Protein AF-A0A524P376-F1 (afdb_monomer_lite)

Radius of gyration: 35.08 Å; chains: 1; bounding box: 84×53×90 Å

pLDDT: mean 80.26, std 13.58, range [35.34, 94.12]

Sequence (177 aa):
MIRKLLEIKNLDMFKDYRWDVDIPEFERFNIIYGWNGSGKTTLSHLFSALETGELTAYPDLKYRIETDEGEYSQGMAYGKQIRVFNQNYISENIDVLACKTNPIFILGEENRKLSVKINADEKKLRGDPENPDDLGMLRELELHKRDLQQNGENRGGIFTNVARIISSILVGTSTRT

Structure (mmCIF, N/CA/C/O backbone):
data_AF-A0A524P376-F1
#
_entry.id   AF-A0A524P376-F1
#
loop_
_atom_site.group_PDB
_atom_site.id
_atom_site.type_symbol
_atom_site.label_atom_id
_atom_site.label_alt_id
_atom_site.label_comp_id
_atom_site.label_asym_id
_atom_site.label_entity_id
_atom_site.label_seq_id
_atom_site.pdbx_PDB_ins_code
_atom_site.Cartn_x
_atom_site.Cartn_y
_atom_site.Cartn_z
_atom_site.occupancy
_atom_site.B_iso_or_equiv
_atom_site.auth_seq_id
_atom_site.auth_comp_id
_atom_site.auth_asym_id
_atom_site.auth_atom_id
_atom_site.pdbx_PDB_model_num
ATOM 1 N N . MET A 1 1 ? -3.012 -4.369 -18.333 1.00 86.81 1 MET A N 1
ATOM 2 C CA . MET A 1 1 ? -2.046 -5.221 -17.619 1.00 86.81 1 MET A CA 1
ATOM 3 C C . MET A 1 1 ? -0.712 -4.510 -17.653 1.00 86.81 1 MET A C 1
ATOM 5 O O . MET A 1 1 ? -0.447 -3.834 -18.638 1.00 86.81 1 MET A O 1
ATOM 9 N N . ILE A 1 2 ? 0.074 -4.587 -16.577 1.00 91.25 2 ILE A N 1
ATOM 10 C CA . ILE A 1 2 ? 1.413 -3.985 -16.556 1.00 91.25 2 ILE A CA 1
ATOM 11 C C . ILE A 1 2 ? 2.312 -4.897 -17.387 1.00 91.25 2 ILE A C 1
ATOM 13 O O . ILE A 1 2 ? 2.332 -6.094 -17.118 1.00 91.25 2 ILE A O 1
ATOM 17 N N . ARG A 1 3 ? 3.010 -4.340 -18.378 1.00 93.00 3 ARG A N 1
ATOM 18 C CA . ARG A 1 3 ? 3.935 -5.065 -19.260 1.00 93.00 3 ARG A CA 1
ATOM 19 C C . ARG A 1 3 ? 5.385 -4.853 -18.858 1.00 93.00 3 ARG A C 1
ATOM 21 O O . ARG A 1 3 ? 6.133 -5.818 -18.773 1.00 93.00 3 ARG A O 1
ATOM 28 N N . LYS A 1 4 ? 5.783 -3.609 -18.568 1.00 93.81 4 LYS A N 1
ATOM 29 C CA . LYS A 1 4 ? 7.174 -3.270 -18.219 1.00 93.81 4 LYS A CA 1
ATOM 30 C C . LYS A 1 4 ? 7.263 -2.214 -17.131 1.00 93.81 4 LYS A C 1
ATOM 32 O O . LYS A 1 4 ? 6.416 -1.328 -17.036 1.00 93.81 4 LYS A O 1
ATOM 37 N N . LEU A 1 5 ? 8.346 -2.269 -16.362 1.00 93.25 5 LEU A N 1
ATOM 38 C CA . LEU A 1 5 ? 8.810 -1.179 -15.500 1.00 93.25 5 LEU A CA 1
ATOM 39 C C . LEU A 1 5 ? 9.900 -0.411 -16.250 1.00 93.25 5 LEU A C 1
ATOM 41 O O . LEU A 1 5 ? 11.081 -0.675 -16.058 1.00 93.25 5 LEU A O 1
ATOM 45 N N . LEU A 1 6 ? 9.502 0.503 -17.135 1.00 93.12 6 LEU A N 1
ATOM 46 C CA . LEU A 1 6 ? 10.413 1.229 -18.027 1.00 93.12 6 LEU A CA 1
ATOM 47 C C . LEU A 1 6 ? 11.560 1.912 -17.270 1.00 93.12 6 LEU A C 1
ATOM 49 O O . LEU A 1 6 ? 12.718 1.818 -17.679 1.00 93.12 6 LEU A O 1
ATOM 53 N N . GLU A 1 7 ? 11.243 2.586 -16.164 1.00 94.12 7 GLU A N 1
ATOM 54 C CA . GLU A 1 7 ? 12.213 3.358 -15.387 1.00 94.12 7 GLU A CA 1
ATOM 55 C C . GLU A 1 7 ? 11.823 3.409 -13.906 1.00 94.12 7 GLU A C 1
ATOM 57 O O . GLU A 1 7 ? 10.643 3.552 -13.578 1.00 94.12 7 GLU A O 1
ATOM 62 N N . ILE A 1 8 ? 12.814 3.333 -13.012 1.00 93.62 8 ILE A N 1
ATOM 63 C CA . ILE A 1 8 ? 12.656 3.578 -11.571 1.00 93.62 8 ILE A CA 1
ATOM 64 C C . ILE A 1 8 ? 13.855 4.391 -11.076 1.00 93.62 8 ILE A C 1
ATOM 66 O O . ILE A 1 8 ? 15.006 4.024 -11.309 1.00 93.62 8 ILE A O 1
ATOM 70 N N . LYS A 1 9 ? 13.592 5.473 -10.348 1.00 92.81 9 LYS A N 1
ATOM 71 C CA . LYS A 1 9 ? 14.594 6.362 -9.760 1.00 92.81 9 LYS A CA 1
ATOM 72 C C . LYS A 1 9 ? 14.259 6.692 -8.315 1.00 92.81 9 LYS A C 1
ATOM 74 O O . LYS A 1 9 ? 13.090 6.846 -7.964 1.00 92.81 9 LYS A O 1
ATOM 79 N N . ASN A 1 10 ? 15.309 6.883 -7.516 1.00 91.38 10 ASN A N 1
ATOM 80 C CA . ASN A 1 10 ? 15.242 7.288 -6.107 1.00 91.38 10 ASN A CA 1
ATOM 81 C C . ASN A 1 10 ? 14.445 6.329 -5.202 1.00 91.38 10 ASN A C 1
ATOM 83 O O . ASN A 1 10 ? 13.741 6.770 -4.295 1.00 91.38 10 ASN A O 1
ATOM 87 N N . LEU A 1 11 ? 14.570 5.018 -5.426 1.00 89.62 11 LEU A N 1
ATOM 88 C CA . LEU A 1 11 ? 13.904 3.999 -4.612 1.00 89.62 11 LEU A CA 1
ATOM 89 C C . LEU A 1 11 ? 14.905 2.972 -4.071 1.00 89.62 11 LEU A C 1
ATOM 91 O O . LEU A 1 11 ? 15.222 1.993 -4.743 1.00 89.62 11 LEU A O 1
ATOM 95 N N . ASP A 1 12 ? 15.403 3.181 -2.852 1.00 87.31 12 ASP A N 1
ATOM 96 C CA . ASP A 1 12 ? 16.461 2.375 -2.218 1.00 87.31 12 ASP A CA 1
ATOM 97 C C . ASP A 1 12 ? 17.627 2.045 -3.175 1.00 87.31 12 ASP A C 1
ATOM 99 O O . ASP A 1 12 ? 18.442 2.904 -3.519 1.00 87.31 12 ASP A O 1
ATOM 103 N N . MET A 1 13 ? 17.719 0.782 -3.607 1.00 86.38 13 MET A N 1
ATOM 104 C CA . MET A 1 13 ? 18.752 0.288 -4.515 1.00 86.38 13 MET A CA 1
ATOM 105 C C . MET A 1 13 ? 18.436 0.551 -5.991 1.00 86.38 13 MET A C 1
ATOM 107 O O . MET A 1 13 ? 19.344 0.535 -6.818 1.00 86.38 13 MET A O 1
ATOM 111 N N . PHE A 1 14 ? 17.180 0.850 -6.326 1.00 88.44 14 PHE A N 1
ATOM 112 C CA . PHE A 1 14 ? 16.761 1.336 -7.638 1.00 88.44 14 PHE A CA 1
ATOM 113 C C . PHE A 1 14 ? 17.025 2.847 -7.724 1.00 88.44 14 PHE A C 1
ATOM 115 O O . PHE A 1 14 ? 16.113 3.677 -7.718 1.00 88.44 14 PHE A O 1
ATOM 122 N N . LYS A 1 15 ? 18.312 3.215 -7.756 1.00 88.44 15 LYS A N 1
ATOM 123 C CA . LYS A 1 15 ? 18.739 4.617 -7.897 1.00 88.44 15 LYS A CA 1
ATOM 124 C C . LYS A 1 15 ? 18.449 5.169 -9.295 1.00 88.44 15 LYS A C 1
ATOM 126 O O . LYS A 1 15 ? 17.932 6.275 -9.402 1.00 88.44 15 LYS A O 1
ATOM 131 N N . ASP A 1 16 ? 18.776 4.396 -10.330 1.00 92.00 16 ASP A N 1
ATOM 132 C CA . ASP A 1 16 ? 18.532 4.708 -11.746 1.00 92.00 16 ASP A CA 1
ATOM 133 C C . ASP A 1 16 ? 18.388 3.399 -12.534 1.00 92.00 16 ASP A C 1
ATOM 135 O O . ASP A 1 16 ? 19.287 2.960 -13.249 1.00 92.00 16 ASP A O 1
ATOM 139 N N . TYR A 1 17 ? 17.283 2.701 -12.295 1.00 92.81 17 TYR A N 1
ATOM 140 C CA . TYR A 1 17 ? 16.956 1.463 -12.986 1.00 92.81 17 TYR A CA 1
ATOM 141 C C . TYR A 1 17 ? 16.241 1.754 -14.302 1.00 92.81 17 TYR A C 1
ATOM 143 O O . TYR A 1 17 ? 15.350 2.605 -14.366 1.00 92.81 17 TYR A O 1
ATOM 151 N N . ARG A 1 18 ? 16.600 0.987 -15.331 1.00 93.31 18 ARG A N 1
ATOM 152 C CA . ARG A 1 18 ? 15.936 0.970 -16.633 1.00 93.31 18 ARG A CA 1
ATOM 153 C C . ARG A 1 18 ? 15.639 -0.463 -17.023 1.00 93.31 18 ARG A C 1
ATOM 155 O O . ARG A 1 18 ? 16.448 -1.350 -16.750 1.00 93.31 18 ARG A O 1
ATOM 162 N N . TRP A 1 19 ? 14.495 -0.665 -17.666 1.00 91.75 19 TRP A N 1
ATOM 163 C CA . TRP A 1 19 ? 14.146 -1.968 -18.212 1.00 91.75 19 TRP A CA 1
ATOM 164 C C . TRP A 1 19 ? 15.169 -2.382 -19.270 1.00 91.75 19 TRP A C 1
ATOM 166 O O . TRP A 1 19 ? 15.372 -1.667 -20.252 1.00 91.75 19 TRP A O 1
ATOM 176 N N . ASP A 1 20 ? 15.817 -3.521 -19.051 1.00 89.94 20 ASP A N 1
ATOM 177 C CA . ASP A 1 20 ? 16.773 -4.083 -19.999 1.00 89.94 20 ASP A CA 1
ATOM 178 C C . ASP A 1 20 ? 16.037 -4.863 -21.096 1.00 89.94 20 ASP A C 1
ATOM 180 O O . ASP A 1 20 ? 14.968 -5.431 -20.863 1.00 89.94 20 ASP A O 1
ATOM 184 N N . VAL A 1 21 ? 16.618 -4.911 -22.290 1.00 82.12 21 VAL A N 1
ATOM 185 C CA . VAL A 1 21 ? 16.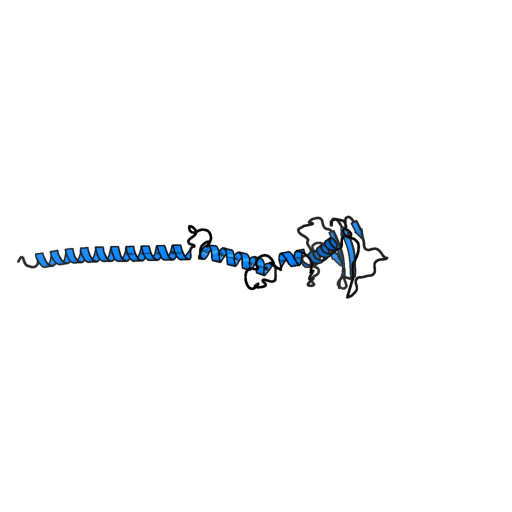085 -5.642 -23.447 1.00 82.12 21 VAL A CA 1
ATOM 186 C C . VAL A 1 21 ? 16.032 -7.146 -23.166 1.00 82.12 21 VAL A C 1
ATOM 188 O O . VAL A 1 21 ? 15.139 -7.831 -23.661 1.00 82.12 21 VAL A O 1
ATOM 191 N N . ASP A 1 22 ? 16.936 -7.643 -22.321 1.00 89.19 22 ASP A N 1
ATOM 192 C CA . ASP A 1 22 ? 17.008 -9.057 -21.945 1.00 89.19 22 ASP A CA 1
ATOM 193 C C . ASP A 1 22 ? 15.937 -9.474 -20.917 1.00 89.19 22 ASP A C 1
ATOM 195 O O . ASP A 1 22 ? 15.774 -10.665 -20.636 1.00 89.19 22 ASP A O 1
ATOM 199 N N . ILE A 1 23 ? 15.193 -8.519 -20.342 1.00 89.44 23 ILE A N 1
ATOM 200 C CA . ILE A 1 23 ? 14.122 -8.811 -19.386 1.00 89.44 23 ILE A CA 1
ATOM 201 C C . ILE A 1 23 ? 12.803 -8.978 -20.156 1.00 89.44 23 ILE A C 1
ATOM 203 O O . ILE A 1 23 ? 12.314 -8.010 -20.752 1.00 89.44 23 ILE A O 1
ATOM 207 N N . PRO A 1 24 ? 12.191 -10.179 -20.130 1.00 91.56 24 PRO A N 1
ATOM 208 C CA . PRO A 1 24 ? 10.925 -10.419 -20.806 1.00 91.56 24 PRO A CA 1
ATOM 209 C C . PRO A 1 24 ? 9.809 -9.601 -20.163 1.00 91.56 24 PRO A C 1
ATOM 211 O O . PRO A 1 24 ? 9.829 -9.355 -18.956 1.00 91.56 24 PRO A O 1
ATOM 214 N N . GLU A 1 25 ? 8.821 -9.213 -20.970 1.00 93.94 25 GLU A N 1
ATOM 215 C CA . GLU A 1 25 ? 7.635 -8.508 -20.482 1.00 93.94 25 GLU A CA 1
ATOM 216 C C . GLU A 1 25 ? 6.911 -9.322 -19.405 1.00 93.94 25 GLU A C 1
ATOM 218 O O . GLU A 1 25 ? 6.966 -10.554 -19.374 1.00 93.94 25 GLU A O 1
ATOM 223 N N . PHE A 1 26 ? 6.215 -8.623 -18.513 1.00 93.94 26 PHE A N 1
ATOM 224 C CA . PHE A 1 26 ? 5.372 -9.276 -17.531 1.00 93.94 26 PHE A CA 1
ATOM 225 C C . PHE A 1 26 ? 4.227 -10.022 -18.209 1.00 93.94 26 PHE A C 1
ATOM 227 O O . PHE A 1 26 ? 3.457 -9.463 -18.987 1.00 93.94 26 PHE A O 1
ATOM 234 N N . GLU A 1 27 ? 4.078 -11.278 -17.814 1.00 93.69 27 GLU A N 1
ATOM 235 C CA . GLU A 1 27 ? 3.017 -12.176 -18.241 1.00 93.69 27 GLU A CA 1
ATOM 236 C C . GLU A 1 27 ? 1.925 -12.273 -17.174 1.00 93.69 27 GLU A C 1
ATOM 238 O O . GLU A 1 27 ? 2.005 -11.668 -16.103 1.00 93.69 27 GLU A O 1
ATOM 243 N N . ARG A 1 28 ? 0.851 -13.025 -17.442 1.00 91.94 28 ARG A N 1
ATOM 244 C CA . ARG A 1 28 ? -0.253 -13.186 -16.473 1.00 91.94 28 ARG A CA 1
ATOM 245 C C . ARG A 1 28 ? 0.242 -13.662 -15.100 1.00 91.94 28 ARG A C 1
ATOM 247 O O . ARG A 1 28 ? -0.335 -13.295 -14.077 1.00 91.94 28 ARG A O 1
ATOM 254 N N . PHE A 1 29 ? 1.290 -14.481 -15.090 1.00 92.94 29 PHE A N 1
ATOM 255 C CA . PHE A 1 29 ? 1.944 -14.981 -13.890 1.00 92.94 29 PHE A CA 1
ATOM 256 C C . PHE A 1 29 ? 3.446 -14.742 -14.001 1.00 92.94 29 PHE A C 1
ATOM 258 O O . PHE A 1 29 ? 4.063 -15.153 -14.978 1.00 92.94 29 PHE A O 1
ATOM 265 N N . ASN A 1 30 ? 4.026 -14.112 -12.982 1.00 92.75 30 ASN A N 1
ATOM 266 C CA . ASN A 1 30 ? 5.447 -13.783 -12.938 1.00 92.75 30 ASN A CA 1
ATOM 267 C C . ASN A 1 30 ? 6.047 -14.289 -11.631 1.00 92.75 30 ASN A C 1
ATOM 269 O O . ASN A 1 30 ? 5.433 -14.154 -10.571 1.00 92.75 30 ASN A O 1
ATOM 273 N N . ILE A 1 31 ? 7.260 -14.833 -11.699 1.00 93.81 31 ILE A N 1
ATOM 274 C CA . ILE A 1 31 ? 8.042 -15.219 -10.524 1.00 93.81 31 ILE A CA 1
ATOM 275 C C . ILE A 1 31 ? 9.322 -14.393 -10.539 1.00 93.81 31 ILE A C 1
ATOM 277 O O . ILE A 1 31 ? 10.152 -14.542 -11.430 1.00 93.81 31 ILE A O 1
ATOM 281 N N . ILE A 1 32 ? 9.487 -13.534 -9.534 1.00 91.62 32 ILE A N 1
ATOM 282 C CA . ILE A 1 32 ? 10.679 -12.701 -9.358 1.00 91.62 32 ILE A CA 1
ATOM 283 C C . ILE A 1 32 ? 11.428 -13.212 -8.129 1.00 91.62 32 ILE A C 1
ATOM 285 O O . ILE A 1 32 ? 10.894 -13.205 -7.020 1.00 91.62 32 ILE A O 1
ATOM 289 N N . TYR A 1 33 ? 12.668 -13.661 -8.314 1.00 93.00 33 TYR A N 1
ATOM 290 C CA . TYR A 1 33 ? 13.489 -14.247 -7.254 1.00 93.00 33 TYR A CA 1
ATOM 291 C C . TYR A 1 33 ? 14.933 -13.734 -7.312 1.00 93.00 33 TYR A C 1
ATOM 293 O O . TYR A 1 33 ? 15.358 -13.110 -8.277 1.00 93.00 33 TYR A O 1
ATOM 301 N N . GLY A 1 34 ? 15.687 -13.952 -6.234 1.00 91.94 34 GLY A N 1
ATOM 302 C CA . GLY A 1 34 ? 17.058 -13.464 -6.097 1.00 91.94 34 GLY A CA 1
ATOM 303 C C . GLY A 1 34 ? 17.517 -13.445 -4.643 1.00 91.94 34 GLY A C 1
ATOM 304 O O . GLY A 1 34 ? 16.740 -13.737 -3.731 1.00 91.94 34 GLY A O 1
ATOM 305 N N . TRP A 1 35 ? 18.768 -13.058 -4.414 1.00 92.50 35 TRP A N 1
ATOM 306 C CA . TRP A 1 35 ? 19.396 -13.017 -3.090 1.00 92.50 35 TRP A CA 1
ATOM 307 C C . TRP A 1 35 ? 18.760 -12.009 -2.129 1.00 92.50 35 TRP A C 1
ATOM 309 O O . TRP A 1 35 ? 18.107 -11.047 -2.536 1.00 92.50 35 TRP A O 1
ATOM 319 N N . ASN A 1 36 ? 18.950 -12.199 -0.826 1.00 89.12 36 ASN A N 1
ATOM 320 C CA . ASN A 1 36 ? 18.559 -11.188 0.156 1.00 89.12 36 ASN A CA 1
ATOM 321 C C . ASN A 1 36 ? 19.296 -9.871 -0.126 1.00 89.12 36 ASN A C 1
ATOM 323 O O . ASN A 1 36 ? 20.476 -9.878 -0.459 1.00 89.12 36 ASN A O 1
ATOM 327 N N . GLY A 1 37 ? 18.573 -8.751 -0.057 1.00 85.38 37 GLY A N 1
ATOM 328 C CA . GLY A 1 37 ? 19.100 -7.442 -0.454 1.00 85.38 37 GLY A CA 1
ATOM 329 C C . GLY A 1 37 ? 19.071 -7.151 -1.961 1.00 85.38 37 GLY A C 1
ATOM 330 O O . GLY A 1 37 ? 19.450 -6.059 -2.352 1.00 85.38 37 GLY A O 1
ATOM 331 N N . SER A 1 38 ? 18.567 -8.058 -2.810 1.00 88.50 38 SER A N 1
ATOM 332 C CA . SER A 1 38 ? 18.432 -7.814 -4.261 1.00 88.50 38 SER A CA 1
ATOM 333 C C . SER A 1 38 ? 17.247 -6.922 -4.659 1.00 88.50 38 SER A C 1
ATOM 335 O O . SER A 1 38 ? 17.002 -6.720 -5.842 1.00 88.50 38 SER A O 1
ATOM 337 N N . GLY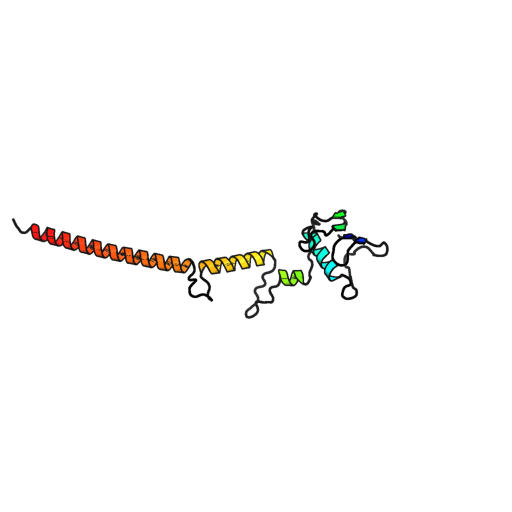 A 1 39 ? 16.439 -6.487 -3.689 1.00 89.56 39 GLY A N 1
ATOM 338 C CA . GLY A 1 39 ? 15.349 -5.536 -3.924 1.00 89.56 39 GLY A CA 1
ATOM 339 C C . GLY A 1 39 ? 13.973 -6.065 -4.215 1.00 89.56 39 GLY A C 1
ATOM 340 O O . GLY A 1 39 ? 13.092 -5.284 -4.547 1.00 89.56 39 GLY A O 1
ATOM 341 N N . LYS A 1 40 ? 13.742 -7.356 -3.994 1.00 92.62 40 LYS A N 1
ATOM 342 C CA . LYS A 1 40 ? 12.405 -7.960 -4.105 1.00 92.62 40 LYS A CA 1
ATOM 343 C C . LYS A 1 40 ? 11.368 -7.246 -3.227 1.00 92.62 40 LYS A C 1
ATOM 345 O O . LYS A 1 40 ? 10.284 -6.921 -3.696 1.00 92.62 40 LYS A O 1
ATOM 350 N N . THR A 1 41 ? 11.713 -6.961 -1.970 1.00 90.69 41 THR A N 1
ATOM 351 C CA . THR A 1 41 ? 10.814 -6.260 -1.040 1.00 90.69 41 THR A CA 1
ATOM 352 C C . THR A 1 41 ? 10.541 -4.832 -1.504 1.00 90.69 41 THR A C 1
ATOM 354 O O . THR A 1 41 ? 9.383 -4.437 -1.597 1.00 90.69 41 THR A O 1
ATOM 357 N N . THR A 1 42 ? 11.580 -4.093 -1.893 1.00 91.19 42 THR A N 1
ATOM 358 C CA . THR A 1 42 ? 11.447 -2.738 -2.444 1.00 91.19 42 THR A CA 1
ATOM 359 C C . THR A 1 42 ? 10.588 -2.719 -3.712 1.00 91.19 42 THR A C 1
ATOM 361 O O . THR A 1 42 ? 9.726 -1.859 -3.860 1.00 91.19 42 THR A O 1
ATOM 364 N N . LEU A 1 43 ? 10.745 -3.709 -4.595 1.00 92.12 43 LEU A N 1
ATOM 365 C CA . LEU A 1 43 ? 9.905 -3.855 -5.780 1.00 92.12 43 LEU A CA 1
ATOM 366 C C . LEU A 1 43 ? 8.435 -4.088 -5.403 1.00 92.12 43 LEU A C 1
ATOM 368 O O . LEU A 1 43 ? 7.548 -3.494 -6.007 1.00 92.12 43 LEU A O 1
ATOM 372 N N . SER A 1 44 ? 8.163 -4.897 -4.373 1.00 91.50 44 SER A N 1
ATOM 373 C CA . SER A 1 44 ? 6.793 -5.071 -3.874 1.00 91.50 44 SER A CA 1
ATOM 374 C C . SER A 1 44 ? 6.188 -3.754 -3.371 1.00 91.50 44 SER A C 1
ATOM 376 O O . SER A 1 44 ? 5.017 -3.497 -3.627 1.00 91.50 44 SER A O 1
ATOM 378 N N . HIS A 1 45 ? 6.983 -2.891 -2.725 1.00 89.06 45 HIS A N 1
ATOM 379 C CA . HIS A 1 45 ? 6.520 -1.573 -2.275 1.00 89.06 45 HIS A CA 1
ATOM 380 C C . HIS A 1 45 ? 6.198 -0.647 -3.453 1.00 89.06 45 HIS A C 1
ATOM 382 O O . HIS A 1 45 ? 5.222 0.097 -3.392 1.00 89.06 45 HIS A O 1
ATOM 388 N N . LEU A 1 46 ? 6.970 -0.720 -4.542 1.00 91.38 46 LEU A N 1
ATOM 389 C CA . LEU A 1 46 ? 6.670 0.037 -5.757 1.00 91.38 46 LEU A CA 1
ATOM 390 C C . LEU A 1 46 ? 5.303 -0.344 -6.334 1.00 91.38 46 LEU A C 1
ATOM 392 O O . LEU A 1 46 ? 4.534 0.541 -6.689 1.00 91.38 46 LEU A O 1
ATOM 396 N N . PHE A 1 47 ? 4.971 -1.638 -6.387 1.00 90.94 47 PHE A N 1
ATOM 397 C CA . PHE A 1 47 ? 3.651 -2.074 -6.853 1.00 90.94 47 PHE A CA 1
ATOM 398 C C . PHE A 1 47 ? 2.512 -1.547 -5.970 1.00 90.94 47 PHE A C 1
ATOM 400 O O . PHE A 1 47 ? 1.458 -1.214 -6.504 1.00 90.94 47 PHE A O 1
ATOM 407 N N . SER A 1 48 ? 2.716 -1.421 -4.654 1.00 87.06 48 SER A N 1
ATOM 408 C CA . SER A 1 48 ? 1.727 -0.804 -3.757 1.00 87.06 48 SER A CA 1
ATOM 409 C C . SER A 1 48 ? 1.511 0.675 -4.090 1.00 87.06 48 SER A C 1
ATOM 411 O O . SER A 1 48 ? 0.382 1.149 -4.076 1.00 87.06 48 SER A O 1
ATOM 413 N N . ALA A 1 49 ? 2.576 1.392 -4.462 1.00 87.88 49 ALA A N 1
ATOM 414 C CA . ALA A 1 49 ? 2.511 2.807 -4.828 1.00 87.88 49 ALA A CA 1
ATOM 415 C C . ALA A 1 49 ? 1.744 3.079 -6.134 1.00 87.88 49 ALA A C 1
ATOM 417 O O . ALA A 1 49 ? 1.320 4.206 -6.368 1.00 87.88 49 ALA A O 1
ATOM 418 N N . LEU A 1 50 ? 1.564 2.075 -6.999 1.00 88.75 50 LEU A N 1
ATOM 419 C CA . LEU A 1 50 ? 0.822 2.232 -8.256 1.00 88.75 50 LEU A CA 1
ATOM 420 C C . LEU A 1 50 ? -0.687 2.423 -8.041 1.00 88.75 50 LEU A C 1
ATOM 422 O O . LEU A 1 50 ? -1.361 2.982 -8.908 1.00 88.75 50 LEU A O 1
ATOM 426 N N . GLU A 1 51 ? -1.221 1.945 -6.912 1.00 84.19 51 GLU A N 1
ATOM 427 C CA . GLU A 1 51 ? -2.641 2.091 -6.578 1.00 84.19 51 GLU A CA 1
ATOM 428 C C . GLU A 1 51 ? -2.989 3.554 -6.277 1.00 84.19 51 GLU A C 1
ATOM 430 O O . GLU A 1 51 ? -3.950 4.092 -6.824 1.00 84.19 51 GLU A O 1
ATOM 435 N N . THR A 1 52 ? -2.174 4.216 -5.456 1.00 81.31 52 THR A N 1
ATOM 436 C CA . THR A 1 52 ? -2.348 5.620 -5.049 1.00 81.31 52 THR A CA 1
ATOM 437 C C . THR A 1 52 ? -1.641 6.608 -5.976 1.00 81.31 52 THR A C 1
ATOM 439 O O . THR A 1 52 ? -1.971 7.789 -5.979 1.00 81.31 52 THR A O 1
ATOM 442 N N . GLY A 1 53 ? -0.664 6.144 -6.758 1.00 81.31 53 GLY A N 1
ATOM 443 C CA . GLY A 1 53 ? 0.219 6.976 -7.578 1.00 81.31 53 GLY A CA 1
ATOM 444 C C . GLY A 1 53 ? 1.417 7.554 -6.811 1.00 81.31 53 GLY A C 1
ATOM 445 O O . GLY A 1 53 ? 2.329 8.100 -7.437 1.00 81.31 53 GLY A O 1
ATOM 446 N N . GLU A 1 54 ? 1.455 7.402 -5.485 1.00 80.62 54 GLU A N 1
ATOM 447 C CA . GLU A 1 54 ? 2.445 8.009 -4.592 1.00 80.62 54 GLU A CA 1
ATOM 448 C C . GLU A 1 54 ? 2.866 7.053 -3.472 1.00 80.62 54 GLU A C 1
ATOM 450 O O . GLU A 1 54 ? 2.081 6.234 -2.995 1.00 80.62 54 GLU A O 1
ATOM 455 N N . LEU A 1 55 ? 4.110 7.199 -3.011 1.00 82.38 55 LEU A N 1
ATOM 456 C CA . LEU A 1 55 ? 4.651 6.441 -1.888 1.00 82.38 55 LEU A CA 1
ATOM 457 C C . LEU A 1 55 ? 5.163 7.407 -0.820 1.00 82.38 55 LEU A C 1
ATOM 459 O O . LEU A 1 55 ? 6.208 8.027 -0.994 1.00 82.38 55 LEU A O 1
ATOM 463 N N . THR A 1 56 ? 4.461 7.507 0.309 1.00 80.12 56 THR A N 1
ATOM 464 C CA . THR A 1 56 ? 4.778 8.475 1.377 1.00 80.12 56 THR A CA 1
ATOM 465 C C . THR A 1 56 ? 6.200 8.320 1.928 1.00 80.12 56 THR A C 1
ATOM 467 O O . THR A 1 56 ? 6.821 9.301 2.320 1.00 80.12 56 THR A O 1
ATOM 470 N N . ALA A 1 57 ? 6.739 7.096 1.927 1.00 82.31 57 ALA A N 1
ATOM 471 C CA . ALA A 1 57 ? 8.102 6.819 2.378 1.00 82.31 57 ALA A CA 1
ATOM 472 C C . ALA A 1 57 ? 9.193 7.323 1.408 1.00 82.31 57 ALA A C 1
ATOM 474 O O . ALA A 1 57 ? 10.333 7.504 1.829 1.00 82.31 57 ALA A O 1
ATOM 475 N N . TYR A 1 58 ? 8.859 7.557 0.133 1.00 84.31 58 TYR A N 1
ATOM 476 C CA . TYR A 1 58 ? 9.800 7.980 -0.909 1.00 84.31 58 TYR A CA 1
ATOM 477 C C . TYR A 1 58 ? 9.204 9.139 -1.723 1.00 84.31 58 TYR A C 1
ATOM 479 O O . TYR A 1 58 ? 8.709 8.922 -2.829 1.00 84.31 58 TYR A O 1
ATOM 487 N N . PRO A 1 59 ? 9.253 10.381 -1.208 1.00 84.00 59 PRO A N 1
ATOM 488 C CA . PRO A 1 59 ? 8.676 11.541 -1.893 1.00 84.00 59 PRO A CA 1
ATOM 489 C C . PRO A 1 59 ? 9.359 11.850 -3.237 1.00 84.00 59 PRO A C 1
ATOM 491 O O . PRO A 1 59 ? 8.711 12.317 -4.170 1.00 84.00 59 PRO A O 1
ATOM 494 N N . ASP A 1 60 ? 10.651 11.536 -3.362 1.00 87.31 60 ASP A N 1
ATOM 495 C CA . ASP A 1 60 ? 11.444 11.771 -4.576 1.00 87.31 60 ASP A CA 1
ATOM 496 C C . ASP A 1 60 ? 11.382 10.616 -5.594 1.00 87.31 60 ASP A C 1
ATOM 498 O O . ASP A 1 60 ? 12.088 10.654 -6.611 1.00 87.31 60 ASP A O 1
ATOM 502 N N . LEU A 1 61 ? 10.579 9.578 -5.321 1.00 89.44 61 LEU A N 1
ATOM 503 C CA . LEU A 1 61 ? 10.409 8.407 -6.182 1.00 89.44 61 LEU A CA 1
ATOM 504 C C . LEU A 1 61 ? 9.913 8.836 -7.560 1.00 89.44 61 LEU A C 1
ATOM 506 O O . LEU A 1 61 ? 8.828 9.389 -7.677 1.00 89.44 61 LEU A O 1
ATOM 510 N N . LYS A 1 62 ? 10.634 8.467 -8.616 1.00 91.44 62 LYS A N 1
ATOM 511 C CA . LYS A 1 62 ? 10.136 8.587 -9.991 1.00 91.44 62 LYS A CA 1
ATOM 512 C C . LYS A 1 62 ? 10.071 7.211 -10.611 1.00 91.44 62 LYS A C 1
ATOM 514 O O . LYS A 1 62 ? 11.048 6.473 -10.575 1.00 91.44 62 LYS A O 1
ATOM 519 N N . TYR A 1 63 ? 8.939 6.873 -11.203 1.00 92.38 63 TYR A N 1
ATOM 520 C CA . TYR A 1 63 ? 8.794 5.636 -11.951 1.00 92.38 63 TYR A CA 1
ATOM 521 C C . TYR A 1 63 ? 8.016 5.872 -13.235 1.00 92.38 63 TYR A C 1
ATOM 523 O O . TYR A 1 63 ? 7.246 6.832 -13.350 1.00 92.38 63 TYR A O 1
ATOM 531 N N . ARG A 1 64 ? 8.217 4.962 -14.183 1.00 93.25 64 ARG A N 1
ATOM 532 C CA . ARG A 1 64 ? 7.454 4.868 -15.418 1.00 93.25 64 ARG A CA 1
ATOM 533 C C . ARG A 1 64 ? 7.155 3.406 -15.706 1.00 93.25 64 ARG A C 1
ATOM 535 O O . ARG A 1 64 ? 8.069 2.581 -15.713 1.00 93.25 64 ARG A O 1
ATOM 542 N N . ILE A 1 65 ? 5.890 3.097 -15.953 1.00 93.38 65 ILE A N 1
ATOM 543 C CA . ILE A 1 65 ? 5.433 1.752 -16.306 1.00 93.38 65 ILE A CA 1
ATOM 544 C C . ILE A 1 65 ? 4.745 1.761 -17.663 1.00 93.38 65 ILE A C 1
ATOM 546 O O . ILE A 1 65 ? 4.034 2.707 -17.990 1.00 93.38 65 ILE A O 1
ATOM 550 N N . GLU A 1 66 ? 4.943 0.698 -18.432 1.00 93.12 66 GLU A N 1
ATOM 551 C CA . GLU A 1 66 ? 4.225 0.439 -19.677 1.00 93.12 66 GLU A CA 1
ATOM 552 C C . GLU A 1 66 ? 3.111 -0.562 -19.398 1.00 93.12 66 GLU A C 1
ATOM 554 O O . GLU A 1 66 ? 3.331 -1.598 -18.758 1.00 93.12 66 GLU A O 1
ATOM 559 N N . THR A 1 67 ? 1.905 -0.259 -19.861 1.00 91.44 67 THR A N 1
ATOM 560 C CA . THR A 1 67 ? 0.727 -1.099 -19.655 1.00 91.44 67 THR A CA 1
ATOM 561 C C . THR A 1 67 ? -0.070 -1.209 -20.952 1.00 91.44 67 THR A C 1
ATOM 563 O O . THR A 1 67 ? 0.132 -0.420 -21.870 1.00 91.44 67 THR A O 1
ATOM 566 N N . ASP A 1 68 ? -1.016 -2.149 -21.030 1.00 88.81 68 ASP A N 1
ATOM 567 C CA . ASP A 1 68 ? -1.904 -2.270 -22.206 1.00 88.81 68 ASP A CA 1
ATOM 568 C C . ASP A 1 68 ? -2.693 -0.987 -22.528 1.00 88.81 68 ASP A C 1
ATOM 570 O O . ASP A 1 68 ? -3.133 -0.808 -23.659 1.00 88.81 68 ASP A O 1
ATOM 574 N N . GLU A 1 69 ? -2.925 -0.134 -21.527 1.00 86.56 69 GLU A N 1
ATOM 575 C CA . GLU A 1 69 ? -3.729 1.091 -21.642 1.00 86.56 69 GLU A CA 1
ATOM 576 C C . GLU A 1 69 ? -2.866 2.335 -21.898 1.00 86.56 69 GLU A C 1
ATOM 578 O O . GLU A 1 69 ? -3.399 3.413 -22.149 1.00 86.56 69 GLU A O 1
ATOM 583 N N . GLY A 1 70 ? -1.538 2.184 -21.876 1.00 87.69 70 GLY A N 1
ATOM 584 C CA . GLY A 1 70 ? -0.572 3.261 -22.061 1.00 87.69 70 GLY A CA 1
ATOM 585 C C . GLY A 1 70 ? 0.510 3.290 -20.983 1.00 87.69 70 GLY A C 1
ATOM 586 O O . GLY A 1 70 ? 0.635 2.378 -20.159 1.00 87.69 70 GLY A O 1
ATOM 587 N N . GLU A 1 71 ? 1.312 4.351 -21.004 1.00 90.56 71 GLU A N 1
ATOM 588 C CA . GLU A 1 71 ? 2.340 4.600 -19.994 1.00 90.56 71 GLU A CA 1
ATOM 589 C C . GLU A 1 71 ? 1.759 5.337 -18.783 1.00 90.56 71 GLU A C 1
ATOM 591 O O . GLU A 1 71 ? 1.014 6.304 -18.937 1.00 90.56 71 GLU A O 1
ATOM 596 N N . TYR A 1 72 ? 2.151 4.916 -17.580 1.00 89.94 72 TYR A N 1
ATOM 597 C CA . TYR A 1 72 ? 1.817 5.600 -16.329 1.00 89.94 72 TYR A CA 1
ATOM 598 C C . TYR A 1 72 ? 3.090 6.028 -15.609 1.00 89.94 72 TYR A C 1
ATOM 600 O O . TYR A 1 72 ? 4.103 5.321 -15.619 1.00 89.94 72 TYR A O 1
ATOM 608 N N . SER A 1 73 ? 3.029 7.186 -14.960 1.00 88.44 73 SER A N 1
ATOM 609 C CA . SER A 1 73 ? 4.130 7.767 -14.195 1.00 88.44 73 SER A CA 1
ATOM 610 C C . SER A 1 73 ? 3.702 8.133 -12.778 1.00 88.44 73 SER A C 1
ATOM 612 O O . SER A 1 73 ? 2.511 8.156 -12.468 1.00 88.44 73 SER A O 1
ATOM 614 N N . GLN A 1 74 ? 4.682 8.480 -11.939 1.00 82.88 74 GLN A N 1
ATOM 615 C CA . GLN A 1 74 ? 4.454 9.040 -10.602 1.00 82.88 74 GLN A CA 1
ATOM 616 C C . GLN A 1 74 ? 3.336 10.102 -10.604 1.00 82.88 74 GLN A C 1
ATOM 618 O O . GLN A 1 74 ? 3.296 10.966 -11.484 1.00 82.88 74 GLN A O 1
ATOM 623 N N . GLY A 1 75 ? 2.450 10.039 -9.606 1.00 79.44 75 GLY A N 1
ATOM 624 C CA . GLY A 1 75 ? 1.327 10.963 -9.420 1.00 79.44 75 GLY A CA 1
ATOM 625 C C . GLY A 1 75 ? 0.067 10.591 -10.208 1.00 79.44 75 GLY A C 1
ATOM 626 O O . GLY A 1 75 ? -0.984 11.188 -9.990 1.00 79.44 75 GLY A O 1
ATOM 627 N N . MET A 1 76 ? 0.136 9.594 -11.097 1.00 81.62 76 MET A N 1
ATOM 628 C CA . MET A 1 76 ? -1.035 9.036 -11.773 1.00 81.62 76 MET A CA 1
ATOM 629 C C . MET A 1 76 ? -1.379 7.676 -11.175 1.00 81.62 76 MET A C 1
ATOM 631 O O . MET A 1 76 ? -0.601 6.729 -11.273 1.00 81.62 76 MET A O 1
ATOM 635 N N . ALA A 1 77 ? -2.572 7.561 -10.594 1.00 80.94 77 ALA A N 1
ATOM 636 C CA . ALA A 1 77 ? -3.101 6.266 -10.190 1.00 80.94 77 ALA A CA 1
ATOM 637 C C . ALA A 1 77 ? -3.328 5.392 -11.433 1.00 80.94 77 ALA A C 1
ATOM 639 O O . ALA A 1 77 ? -3.933 5.832 -12.414 1.00 80.94 77 ALA A O 1
ATOM 640 N N . TYR A 1 78 ? -2.890 4.134 -11.381 1.00 80.81 78 TYR A N 1
ATOM 641 C CA . TYR A 1 78 ? -2.974 3.191 -12.504 1.00 80.81 78 TYR A CA 1
ATOM 642 C C . TYR A 1 78 ? -4.423 2.831 -12.913 1.00 80.81 78 TYR A C 1
ATOM 644 O O . TYR A 1 78 ? -4.654 2.139 -13.900 1.00 80.81 78 TYR A O 1
ATOM 652 N N . GLY A 1 79 ? -5.435 3.287 -12.166 1.00 77.75 79 GLY A N 1
ATOM 653 C CA . GLY A 1 79 ? -6.857 3.145 -12.509 1.00 77.75 79 GLY A CA 1
ATOM 654 C C . GLY A 1 79 ? -7.434 1.739 -12.308 1.00 77.75 79 GLY A C 1
ATOM 655 O O . GLY A 1 79 ? -8.651 1.579 -12.222 1.00 77.75 79 GLY A O 1
ATOM 656 N N . LYS A 1 80 ? -6.584 0.716 -12.166 1.00 83.44 80 LYS A N 1
ATOM 657 C CA . LYS A 1 80 ? -6.965 -0.645 -11.766 1.00 83.44 80 LYS A CA 1
ATOM 658 C C . LYS A 1 80 ? -6.623 -0.901 -10.309 1.00 83.44 80 LYS A C 1
ATOM 660 O O . LYS A 1 80 ? -5.598 -0.444 -9.815 1.00 83.44 80 LYS A O 1
ATOM 665 N N . GLN A 1 81 ? -7.455 -1.708 -9.652 1.00 83.19 81 GLN A N 1
ATOM 666 C CA . GLN A 1 81 ? -7.180 -2.182 -8.299 1.00 83.19 81 GLN A CA 1
ATOM 667 C C . GLN A 1 81 ? -5.946 -3.087 -8.310 1.00 83.19 81 GLN A C 1
ATOM 669 O O . GLN A 1 81 ? -5.971 -4.176 -8.893 1.00 83.19 81 GLN A O 1
ATOM 674 N N . ILE A 1 82 ? -4.878 -2.643 -7.653 1.00 85.69 82 ILE A N 1
ATOM 675 C CA . ILE A 1 82 ? -3.679 -3.442 -7.414 1.00 85.69 82 ILE A CA 1
ATOM 676 C C . ILE A 1 82 ? -3.698 -3.843 -5.947 1.00 85.69 82 ILE A C 1
ATOM 678 O O . ILE A 1 82 ? -3.700 -2.995 -5.070 1.00 85.69 82 ILE A O 1
ATOM 682 N N . ARG A 1 83 ? -3.680 -5.148 -5.671 1.00 85.00 83 ARG A N 1
ATOM 683 C CA . ARG A 1 83 ? -3.567 -5.660 -4.301 1.00 85.00 83 ARG A CA 1
ATOM 684 C C . ARG A 1 83 ? -2.206 -6.297 -4.116 1.00 85.00 83 ARG A C 1
ATOM 686 O O . ARG A 1 83 ? -1.911 -7.316 -4.738 1.00 85.00 83 ARG A O 1
ATOM 693 N N . VAL A 1 84 ? -1.396 -5.708 -3.246 1.00 87.81 84 VAL A N 1
ATOM 694 C CA . VAL A 1 84 ? -0.072 -6.232 -2.912 1.00 87.81 84 VAL A CA 1
ATOM 695 C C . VAL A 1 84 ? -0.125 -6.895 -1.548 1.00 87.81 84 VAL A C 1
ATOM 697 O O . VAL A 1 84 ? -0.369 -6.245 -0.539 1.00 87.81 84 VAL A O 1
ATOM 700 N N . PHE A 1 85 ? 0.131 -8.200 -1.518 1.00 85.69 85 PHE A N 1
ATOM 701 C CA . PHE A 1 85 ? 0.221 -8.955 -0.276 1.00 85.69 85 PHE A CA 1
ATOM 702 C C . PHE A 1 85 ? 1.682 -9.019 0.184 1.00 85.69 85 PHE A C 1
ATOM 704 O O . PHE A 1 85 ? 2.449 -9.876 -0.253 1.00 85.69 85 PHE A O 1
ATOM 711 N N . ASN A 1 86 ? 2.084 -8.074 1.032 1.00 85.19 86 ASN A N 1
ATOM 712 C CA . ASN A 1 86 ? 3.424 -7.997 1.618 1.00 85.19 86 ASN A CA 1
ATOM 713 C C . ASN A 1 86 ? 3.354 -7.801 3.146 1.00 85.19 86 ASN A C 1
ATOM 715 O O . ASN A 1 86 ? 2.279 -7.812 3.746 1.00 85.19 86 ASN A O 1
ATOM 719 N N . GLN A 1 87 ? 4.509 -7.642 3.795 1.00 81.56 87 GLN A N 1
ATOM 720 C CA . GLN A 1 87 ? 4.567 -7.467 5.248 1.00 81.56 87 GLN A CA 1
ATOM 721 C C . GLN A 1 87 ? 3.871 -6.180 5.718 1.00 81.56 87 GLN A C 1
ATOM 723 O O . GLN A 1 87 ? 3.215 -6.211 6.757 1.00 81.56 87 GLN A O 1
ATOM 728 N N . ASN A 1 88 ? 3.938 -5.100 4.929 1.00 76.88 88 ASN A N 1
ATOM 729 C CA . ASN A 1 88 ? 3.221 -3.856 5.220 1.00 76.88 88 ASN A CA 1
ATOM 730 C C . ASN A 1 88 ? 1.710 -4.092 5.188 1.00 76.88 88 ASN A C 1
ATOM 732 O O . ASN A 1 88 ? 1.032 -3.793 6.166 1.00 76.88 88 ASN A O 1
ATOM 736 N N . TYR A 1 89 ? 1.204 -4.762 4.146 1.00 75.75 89 TYR A N 1
ATOM 737 C CA . TYR A 1 89 ? -0.202 -5.146 4.037 1.00 75.75 89 TYR A CA 1
ATOM 738 C C . TYR A 1 89 ? -0.665 -5.954 5.250 1.00 75.75 89 TYR A C 1
ATOM 740 O O . TYR A 1 89 ? -1.720 -5.663 5.812 1.00 75.75 89 TYR A O 1
ATOM 748 N N . ILE A 1 90 ? 0.130 -6.937 5.688 1.00 76.31 90 ILE A N 1
ATOM 749 C CA . ILE A 1 90 ? -0.166 -7.722 6.892 1.00 76.31 90 ILE A CA 1
ATOM 750 C C . ILE A 1 90 ? -0.216 -6.801 8.114 1.00 76.31 90 ILE A C 1
ATOM 752 O O . ILE A 1 90 ? -1.200 -6.827 8.840 1.00 76.31 90 ILE A O 1
ATOM 756 N N . SER A 1 91 ? 0.784 -5.948 8.331 1.00 71.75 91 SER A N 1
ATOM 757 C CA . SER A 1 91 ? 0.795 -5.052 9.494 1.00 71.75 91 SER A CA 1
ATOM 758 C C . SER A 1 91 ? -0.344 -4.026 9.495 1.00 71.75 91 SER A C 1
ATOM 760 O O . SER A 1 91 ? -0.885 -3.719 10.556 1.00 71.75 91 SER A O 1
ATOM 762 N N . GLU A 1 92 ? -0.749 -3.528 8.326 1.00 69.00 92 GLU A N 1
ATOM 763 C CA . GLU A 1 92 ? -1.784 -2.502 8.149 1.00 69.00 92 GLU A CA 1
ATOM 764 C C . GLU A 1 92 ? -3.206 -3.067 8.213 1.00 69.00 92 GLU A C 1
ATOM 766 O O . GLU A 1 92 ? -4.121 -2.368 8.655 1.00 69.00 92 GLU A O 1
ATOM 771 N N . ASN A 1 93 ? -3.397 -4.331 7.829 1.00 63.94 93 ASN A N 1
ATOM 772 C CA . ASN A 1 93 ? -4.722 -4.943 7.695 1.00 63.94 93 ASN A CA 1
ATOM 773 C C . ASN A 1 93 ? -4.970 -6.117 8.652 1.00 63.94 93 ASN A C 1
ATOM 775 O O . ASN A 1 93 ? -6.101 -6.589 8.735 1.00 63.94 93 ASN A O 1
ATOM 779 N N . ILE A 1 94 ? -3.946 -6.611 9.353 1.00 63.84 94 ILE A N 1
ATOM 780 C CA . ILE A 1 94 ? -4.042 -7.763 10.255 1.00 63.84 94 ILE A CA 1
ATOM 781 C C . ILE A 1 94 ? -3.485 -7.368 11.625 1.00 63.84 94 ILE A C 1
ATOM 783 O O . ILE A 1 94 ? -2.276 -7.267 11.831 1.00 63.84 94 ILE A O 1
ATOM 787 N N . ASP A 1 95 ? -4.384 -7.163 12.589 1.00 56.94 95 ASP A N 1
ATOM 788 C CA . ASP A 1 95 ? -4.011 -6.904 13.979 1.00 56.94 95 ASP A CA 1
ATOM 789 C C . ASP A 1 95 ? -3.750 -8.228 14.713 1.00 56.94 95 ASP A C 1
ATOM 791 O O . ASP A 1 95 ? -4.637 -8.836 15.310 1.00 56.94 95 ASP A O 1
ATOM 795 N N . VAL A 1 96 ? -2.515 -8.726 14.629 1.00 52.31 96 VAL A N 1
ATOM 796 C CA . VAL A 1 96 ? -2.104 -9.980 15.293 1.00 52.31 96 VAL A CA 1
ATOM 797 C C . VAL A 1 96 ? -2.007 -9.807 16.824 1.00 52.31 96 VAL A C 1
ATOM 799 O O . VAL A 1 96 ? -1.984 -10.788 17.565 1.00 52.31 96 VAL A O 1
ATOM 802 N N . LEU A 1 97 ? -1.983 -8.567 17.330 1.00 45.75 97 LEU A N 1
ATOM 803 C CA . LEU A 1 97 ? -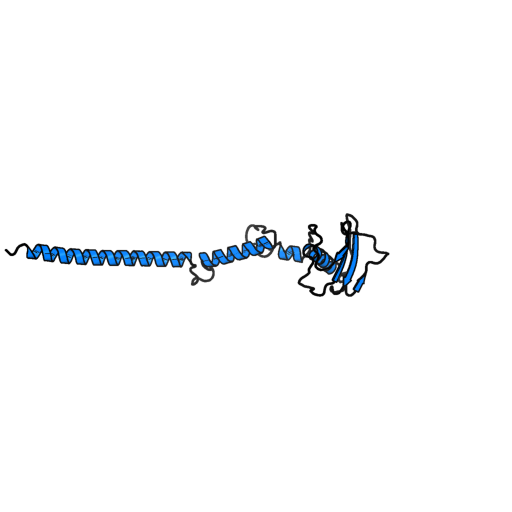1.627 -8.251 18.720 1.00 45.75 97 LEU A CA 1
ATOM 804 C C . LEU A 1 97 ? -2.772 -8.368 19.745 1.00 45.75 97 LEU A C 1
ATOM 806 O O . LEU A 1 97 ? -2.511 -8.276 20.941 1.00 45.75 97 LEU A O 1
ATOM 810 N N . ALA A 1 98 ? -4.015 -8.633 19.331 1.00 47.03 98 ALA A N 1
ATOM 811 C CA . ALA A 1 98 ? -5.173 -8.655 20.239 1.00 47.03 98 ALA A CA 1
ATOM 812 C C . ALA A 1 98 ? -5.686 -10.064 20.621 1.00 47.03 98 ALA A C 1
ATOM 814 O O . ALA A 1 98 ? -6.834 -10.220 21.036 1.00 47.03 98 ALA A O 1
ATOM 815 N N . CYS A 1 99 ? -4.877 -11.121 20.501 1.00 35.34 99 CYS A N 1
ATOM 816 C CA . CYS A 1 99 ? -5.343 -12.484 20.790 1.00 35.34 99 CYS A CA 1
ATOM 817 C C . CYS A 1 99 ? -5.222 -12.876 22.279 1.00 35.34 99 CYS A C 1
ATOM 819 O O . CYS A 1 99 ? -4.295 -13.577 22.681 1.00 35.34 99 CYS A O 1
ATOM 821 N N . LYS A 1 100 ? -6.225 -12.495 23.085 1.00 39.78 100 LYS A N 1
ATOM 822 C CA . LYS A 1 100 ? -6.697 -13.293 24.245 1.00 39.78 100 LYS A CA 1
ATOM 823 C C . LYS A 1 100 ? -8.157 -13.756 24.112 1.00 39.78 100 LYS A C 1
ATOM 825 O O . LYS A 1 100 ? -8.619 -14.533 24.941 1.00 39.78 100 LYS A O 1
ATOM 830 N N . THR A 1 101 ? -8.869 -13.344 23.066 1.00 38.03 101 THR A N 1
ATOM 831 C CA . THR A 1 101 ? -10.247 -13.760 22.754 1.00 38.03 101 THR A CA 1
ATOM 832 C C . THR A 1 101 ? -10.451 -13.828 21.235 1.00 38.03 101 THR A C 1
ATOM 834 O O . THR A 1 101 ? -9.600 -13.356 20.483 1.00 38.03 101 THR A O 1
ATOM 837 N N . ASN A 1 102 ? -11.541 -14.477 20.794 1.00 37.84 102 ASN A N 1
ATOM 838 C CA . ASN A 1 102 ? -11.871 -14.736 19.383 1.00 37.84 102 ASN A CA 1
ATOM 839 C C . ASN A 1 102 ? -11.561 -13.523 18.483 1.00 37.84 102 ASN A C 1
ATOM 841 O O . ASN A 1 102 ? -12.195 -12.481 18.661 1.00 37.84 102 ASN A O 1
ATOM 845 N N . PRO A 1 103 ? -10.626 -13.641 17.523 1.00 42.16 103 PRO A N 1
ATOM 846 C CA . PRO A 1 103 ? -10.220 -12.513 16.704 1.00 42.16 103 PRO A CA 1
ATOM 847 C C . PRO A 1 103 ? -11.381 -12.087 15.807 1.00 42.16 103 PRO A C 1
ATOM 849 O O . PRO A 1 103 ? -11.807 -12.815 14.910 1.00 42.16 103 PRO A O 1
ATOM 852 N N . ILE A 1 104 ? -11.900 -10.888 16.055 1.00 45.16 104 ILE A N 1
ATOM 853 C CA . ILE A 1 104 ? -12.746 -10.188 15.095 1.00 45.16 104 ILE A CA 1
ATOM 854 C C . ILE A 1 104 ? -11.788 -9.616 14.049 1.00 45.16 104 ILE A C 1
ATOM 856 O O . ILE A 1 104 ? -11.010 -8.709 14.336 1.00 45.16 104 ILE A O 1
ATOM 860 N N . PHE A 1 105 ? -11.798 -10.191 12.847 1.00 52.72 105 PHE A N 1
ATOM 861 C CA . PHE A 1 105 ? -10.966 -9.727 11.740 1.00 52.72 105 PHE A CA 1
ATOM 862 C C . PHE A 1 105 ? -11.489 -8.385 11.225 1.00 52.72 105 PHE A C 1
ATOM 864 O O . PHE A 1 105 ? -12.436 -8.330 10.441 1.00 52.72 105 PHE A O 1
ATOM 871 N N . ILE A 1 106 ? -10.863 -7.295 11.659 1.00 53.12 106 ILE A N 1
ATOM 872 C CA . ILE A 1 106 ? -11.089 -5.966 11.090 1.00 53.12 106 ILE A CA 1
ATOM 873 C C . ILE A 1 106 ? -10.163 -5.841 9.877 1.00 53.12 106 ILE A C 1
ATOM 875 O O . ILE A 1 106 ? -8.978 -5.559 10.016 1.00 53.12 106 ILE A O 1
ATOM 879 N N . LEU A 1 107 ? -10.696 -6.118 8.686 1.00 55.47 107 LEU A N 1
ATOM 880 C CA . LEU A 1 107 ? -9.958 -6.045 7.421 1.00 55.47 107 LEU A CA 1
ATOM 881 C C . LEU A 1 107 ? -10.044 -4.630 6.839 1.00 55.47 107 LEU A C 1
ATOM 883 O O . LEU A 1 107 ? -11.150 -4.132 6.643 1.00 55.47 107 LEU A O 1
ATOM 887 N N . GLY A 1 108 ? -8.912 -4.018 6.492 1.00 58.00 108 GLY A N 1
ATOM 888 C CA . GLY A 1 108 ? -8.860 -2.724 5.799 1.00 58.00 108 GLY A CA 1
ATOM 889 C C . GLY A 1 108 ? -8.406 -1.558 6.682 1.00 58.00 108 GLY A C 1
ATOM 890 O O . GLY A 1 108 ? -8.887 -1.390 7.805 1.00 58.00 108 GLY A O 1
ATOM 891 N N . GLU A 1 109 ? -7.529 -0.705 6.145 1.00 65.81 109 GLU A N 1
ATOM 892 C CA . GLU A 1 109 ? -7.016 0.499 6.822 1.00 65.81 109 GLU A CA 1
ATOM 893 C C . GLU A 1 109 ? -8.148 1.446 7.269 1.00 65.81 109 GLU A C 1
ATOM 895 O O . GLU A 1 109 ? -8.144 1.956 8.392 1.00 65.81 109 GLU A O 1
ATOM 900 N N . GLU A 1 110 ? -9.162 1.643 6.421 1.00 70.44 110 GLU A N 1
ATOM 901 C CA . GLU A 1 110 ? -10.334 2.467 6.745 1.00 70.44 110 GLU A CA 1
ATOM 902 C C . GLU A 1 110 ? -11.114 1.910 7.939 1.00 70.44 110 GLU A C 1
ATOM 904 O O . GLU A 1 110 ? -11.470 2.650 8.860 1.00 70.44 110 GLU A O 1
ATOM 909 N N . ASN A 1 111 ? -11.315 0.591 7.973 1.00 67.75 111 ASN A N 1
ATOM 910 C CA . ASN A 1 111 ? -12.015 -0.081 9.064 1.00 67.75 111 ASN A CA 1
ATOM 911 C C . ASN A 1 111 ? -11.211 -0.025 10.366 1.00 67.75 111 ASN A C 1
ATOM 913 O O . ASN A 1 111 ? -11.794 0.094 11.446 1.00 67.75 111 ASN A O 1
ATOM 917 N N . ARG A 1 112 ? -9.876 -0.022 10.284 1.00 67.38 112 ARG A N 1
ATOM 918 C CA . ARG A 1 112 ? -9.010 0.208 11.443 1.00 67.38 112 ARG A CA 1
ATOM 919 C C . ARG A 1 112 ? -9.156 1.626 11.984 1.00 67.38 112 ARG A C 1
ATOM 921 O O . ARG A 1 112 ? -9.377 1.792 13.181 1.00 67.38 112 ARG A O 1
ATOM 928 N N . LYS A 1 113 ? -9.109 2.647 11.118 1.00 76.06 113 LYS A N 1
ATOM 929 C CA . LYS A 1 113 ? -9.348 4.052 11.511 1.00 76.06 113 LYS A CA 1
ATOM 930 C C . LYS A 1 113 ? -10.720 4.218 12.162 1.00 76.06 113 LYS A C 1
ATOM 932 O O . LYS A 1 113 ? -10.839 4.917 13.168 1.00 76.06 113 LYS A O 1
ATOM 937 N N . LEU A 1 114 ? -11.742 3.561 11.615 1.00 77.69 114 LEU A N 1
ATOM 938 C CA . LEU A 1 114 ? -13.090 3.571 12.175 1.00 77.69 114 LEU A CA 1
ATOM 939 C C . LEU A 1 114 ? -13.134 2.896 13.550 1.00 77.69 114 LEU A C 1
ATOM 941 O O . LEU A 1 114 ? -13.708 3.454 14.478 1.00 77.69 114 LEU A O 1
ATOM 945 N N . SER A 1 115 ? -12.467 1.755 13.709 1.00 74.31 115 SER A N 1
ATOM 946 C CA . SER A 1 115 ? -12.407 1.026 14.981 1.00 74.31 115 SER A CA 1
ATOM 947 C C . SER A 1 115 ? -11.686 1.824 16.069 1.00 74.31 115 SER A C 1
ATOM 949 O O . SER A 1 115 ? -12.157 1.876 17.200 1.00 74.31 115 SER A O 1
ATOM 951 N N . VAL A 1 116 ? -10.594 2.517 15.726 1.00 80.50 116 VAL A N 1
ATOM 952 C CA . VAL A 1 116 ? -9.895 3.427 16.651 1.00 80.50 116 VAL A CA 1
ATOM 953 C C . VAL A 1 116 ? -10.802 4.584 17.073 1.00 80.50 116 VAL A C 1
ATOM 955 O O . VAL A 1 116 ? -10.849 4.913 18.257 1.00 80.50 116 VAL A O 1
ATOM 958 N N . LYS A 1 117 ? -11.553 5.181 16.136 1.00 82.00 117 LYS A N 1
ATOM 959 C CA . LYS A 1 117 ? -12.530 6.235 16.459 1.00 82.00 117 LYS A CA 1
ATOM 960 C C . LYS A 1 117 ? -13.639 5.723 17.373 1.00 82.00 117 LYS A C 1
ATOM 962 O O . LYS A 1 117 ? -13.898 6.356 18.387 1.00 82.00 117 LYS A O 1
ATOM 967 N N . ILE A 1 118 ? -14.234 4.573 17.054 1.00 80.75 118 ILE A N 1
ATOM 968 C CA . ILE A 1 118 ? -15.281 3.949 17.876 1.00 80.75 118 ILE A CA 1
ATOM 969 C C . ILE A 1 118 ? -14.764 3.723 19.296 1.00 80.75 118 ILE A C 1
ATOM 971 O O . ILE A 1 118 ? -15.426 4.112 20.249 1.00 80.75 118 ILE A O 1
ATOM 975 N N . ASN A 1 119 ? -13.560 3.173 19.443 1.00 81.12 119 ASN A N 1
ATOM 976 C CA . ASN A 1 119 ? -12.986 2.890 20.756 1.00 81.12 119 ASN A CA 1
ATOM 977 C C . ASN A 1 119 ? -12.687 4.184 21.544 1.00 81.12 119 ASN A C 1
ATOM 979 O O . ASN A 1 119 ? -12.934 4.267 22.745 1.00 81.12 119 ASN A O 1
ATOM 983 N N . ALA A 1 120 ? -12.218 5.238 20.867 1.00 82.81 120 ALA A N 1
ATOM 984 C CA . ALA A 1 120 ? -12.017 6.551 21.482 1.00 82.81 120 ALA A CA 1
ATOM 985 C C . ALA A 1 120 ? -13.339 7.211 21.916 1.00 82.81 120 ALA A C 1
ATOM 987 O O . ALA A 1 120 ? -13.397 7.834 22.978 1.00 82.81 120 ALA A O 1
ATOM 988 N N . ASP A 1 121 ? -14.397 7.080 21.117 1.00 82.50 121 ASP A N 1
ATOM 989 C CA . ASP A 1 121 ? -15.718 7.625 21.435 1.00 82.50 121 ASP A CA 1
ATOM 990 C C . ASP A 1 121 ? -16.405 6.823 22.551 1.00 82.50 121 ASP A C 1
ATOM 992 O O . ASP A 1 121 ? -16.993 7.418 23.457 1.00 82.50 121 ASP A O 1
ATOM 996 N N . GLU A 1 122 ? -16.265 5.494 22.564 1.00 81.31 122 GLU A N 1
ATOM 997 C CA . GLU A 1 122 ? -16.707 4.652 23.681 1.00 81.31 122 GLU A CA 1
ATOM 998 C C . GLU A 1 122 ? -16.004 5.039 24.982 1.00 81.31 122 GLU A C 1
ATOM 1000 O O . GLU A 1 122 ? -16.675 5.184 26.007 1.00 81.31 122 GLU A O 1
ATOM 1005 N N . LYS A 1 123 ? -14.689 5.290 24.933 1.00 82.81 123 LYS A N 1
ATOM 1006 C CA . LYS A 1 123 ? -13.911 5.753 26.088 1.00 82.81 123 LYS A CA 1
ATOM 1007 C C . LYS A 1 123 ? -14.417 7.095 26.621 1.00 82.81 123 LYS A C 1
ATOM 1009 O O . LYS A 1 123 ? -14.625 7.230 27.819 1.00 82.81 123 LYS A O 1
ATOM 1014 N N . LYS A 1 124 ? -14.713 8.068 25.752 1.00 82.12 124 LYS A N 1
ATOM 1015 C CA . LYS A 1 124 ? -15.298 9.359 26.177 1.00 82.12 124 LYS A CA 1
ATOM 1016 C C . LYS A 1 124 ? -16.690 9.210 26.795 1.00 82.12 124 LYS A C 1
ATOM 1018 O O . LYS A 1 124 ?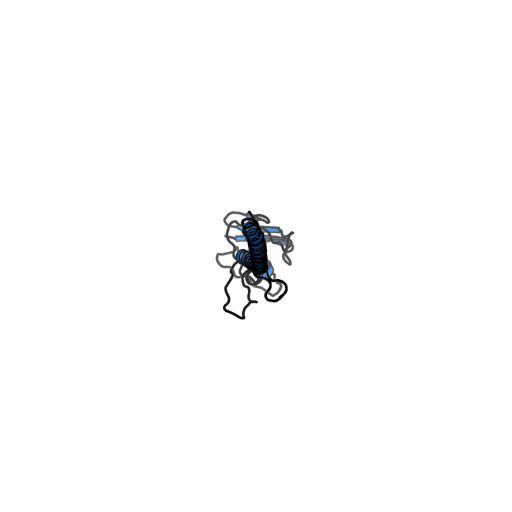 -17.040 9.926 27.733 1.00 82.12 124 LYS A O 1
ATOM 1023 N N . LEU A 1 125 ? -17.512 8.313 26.251 1.00 83.25 125 LEU A N 1
ATOM 1024 C CA . LEU A 1 125 ? -18.883 8.113 26.720 1.00 83.25 125 LEU A CA 1
ATOM 1025 C C . LEU A 1 125 ? -18.938 7.364 28.053 1.00 83.25 125 LEU A C 1
ATOM 1027 O O . LEU A 1 125 ? -19.734 7.734 28.919 1.00 83.25 125 LEU A O 1
ATOM 1031 N N . ARG A 1 126 ? -18.136 6.304 28.198 1.00 78.56 126 ARG A N 1
ATOM 1032 C CA . ARG A 1 126 ? -18.211 5.346 29.313 1.00 78.56 126 ARG A CA 1
ATOM 1033 C C . ARG A 1 126 ? -17.109 5.498 30.359 1.00 78.56 126 ARG A C 1
ATOM 1035 O O . ARG A 1 126 ? -17.250 4.901 31.423 1.00 78.56 126 ARG A O 1
ATOM 1042 N N . GLY A 1 127 ? -16.074 6.282 30.074 1.00 76.06 127 GLY A N 1
ATOM 1043 C CA . GLY A 1 127 ? -14.904 6.414 30.931 1.00 76.06 127 GLY A CA 1
ATOM 1044 C C . GLY A 1 127 ? -13.851 5.346 30.646 1.00 76.06 127 GLY A C 1
ATOM 1045 O O . GLY A 1 127 ? -14.111 4.349 29.961 1.00 76.06 127 GLY A O 1
ATOM 1046 N N . ASP A 1 128 ? -12.643 5.562 31.156 1.00 75.12 128 ASP A N 1
ATOM 1047 C CA . ASP A 1 128 ? -11.551 4.600 31.052 1.00 75.12 128 ASP A CA 1
ATOM 1048 C C . ASP A 1 128 ? -11.671 3.539 32.160 1.00 75.12 128 ASP A C 1
ATOM 1050 O O . ASP A 1 128 ? -11.572 3.881 33.339 1.00 75.12 128 ASP A O 1
ATOM 1054 N N . PRO A 1 129 ? -11.835 2.242 31.842 1.00 67.12 129 PRO A N 1
ATOM 1055 C CA . PRO A 1 129 ? -11.859 1.200 32.866 1.00 67.12 129 PRO A CA 1
ATOM 1056 C C . PRO A 1 129 ? -10.550 1.097 33.667 1.00 67.12 129 PRO A C 1
ATOM 1058 O O . PRO A 1 129 ? -10.574 0.558 34.774 1.00 67.12 129 PRO A O 1
ATOM 1061 N N . GLU A 1 130 ? -9.424 1.602 33.146 1.00 71.75 130 GLU A N 1
ATOM 1062 C CA . GLU A 1 130 ? -8.137 1.618 33.856 1.00 71.75 130 GLU A CA 1
ATOM 1063 C C . GLU A 1 130 ? -7.919 2.874 34.715 1.00 71.75 130 GLU A C 1
ATOM 1065 O O . GLU A 1 130 ? -7.052 2.862 35.590 1.00 71.75 130 GLU A O 1
ATOM 1070 N N . ASN A 1 131 ? -8.713 3.935 34.521 1.00 73.94 131 ASN A N 1
ATOM 1071 C CA . ASN A 1 131 ? -8.637 5.157 35.318 1.00 73.94 131 ASN A CA 1
ATOM 1072 C C . ASN A 1 131 ? -9.973 5.425 36.039 1.00 73.94 131 ASN A C 1
ATOM 1074 O O . ASN A 1 131 ? -10.886 5.987 35.436 1.00 73.94 131 ASN A O 1
ATOM 1078 N N . PRO A 1 132 ? -10.091 5.086 37.338 1.00 67.69 132 PRO A N 1
ATOM 1079 C CA . PRO A 1 132 ? -11.326 5.246 38.110 1.00 67.69 132 PRO A CA 1
ATOM 1080 C C . PRO A 1 132 ? -11.867 6.681 38.180 1.00 67.69 132 PRO A C 1
ATOM 1082 O O . PRO A 1 132 ? -13.055 6.859 38.458 1.00 67.69 132 PRO A O 1
ATOM 1085 N N . ASP A 1 133 ? -11.009 7.679 37.951 1.00 70.88 133 ASP A N 1
ATOM 1086 C CA . ASP A 1 133 ? -11.378 9.096 37.973 1.00 70.88 133 ASP A CA 1
ATOM 1087 C C . ASP A 1 133 ? -12.031 9.555 36.657 1.00 70.88 133 ASP A C 1
ATOM 1089 O O . ASP A 1 133 ? -12.722 10.575 36.632 1.00 70.88 133 ASP A O 1
ATOM 1093 N N . ASP A 1 134 ? -11.864 8.798 35.568 1.00 75.12 134 ASP A N 1
ATOM 1094 C CA . ASP A 1 134 ? -12.531 9.055 34.291 1.00 75.12 134 ASP A CA 1
ATOM 1095 C C . ASP A 1 134 ? -13.890 8.343 34.276 1.00 75.12 134 ASP A C 1
ATOM 1097 O O . ASP A 1 134 ? -14.040 7.217 33.804 1.00 75.12 134 ASP A O 1
ATOM 1101 N N . LEU A 1 135 ? -14.895 8.996 34.863 1.00 69.88 135 LEU A N 1
ATOM 1102 C CA . LEU A 1 135 ? -16.260 8.472 34.997 1.00 69.88 135 LEU A CA 1
ATOM 1103 C C . LEU A 1 135 ? -17.008 8.378 33.654 1.00 69.88 135 LEU A C 1
ATOM 1105 O O . LEU A 1 135 ? -18.001 7.649 33.564 1.00 69.88 135 LEU A O 1
ATOM 1109 N N . GLY A 1 136 ? -16.551 9.108 32.633 1.00 81.50 136 GLY A N 1
ATOM 1110 C CA . GLY A 1 136 ? -17.220 9.243 31.343 1.00 81.50 136 GLY A CA 1
ATOM 1111 C C . GLY A 1 136 ? -18.471 10.127 31.375 1.00 81.50 136 GLY A C 1
ATOM 1112 O O . GLY A 1 136 ? -19.181 10.242 32.380 1.00 81.50 136 GLY A O 1
ATOM 1113 N N . MET A 1 137 ? -18.792 10.712 30.217 1.00 81.94 137 MET A N 1
ATOM 1114 C CA . MET A 1 137 ? -19.897 11.669 30.075 1.00 81.94 137 MET A CA 1
ATOM 1115 C C . MET A 1 137 ? -21.254 11.112 30.527 1.00 81.94 137 MET A C 1
ATOM 1117 O O . MET A 1 137 ? -22.067 11.849 31.081 1.00 81.94 137 MET A O 1
ATOM 1121 N N . LEU A 1 138 ? -21.533 9.821 30.303 1.00 82.12 138 LEU A N 1
ATOM 1122 C CA . LEU A 1 138 ? -22.815 9.215 30.686 1.00 82.12 138 LEU A CA 1
ATOM 1123 C C . LEU A 1 138 ? -23.023 9.227 32.202 1.00 82.12 138 LEU A C 1
ATOM 1125 O O . LEU A 1 138 ? -24.109 9.561 32.679 1.00 82.12 138 LEU A O 1
ATOM 1129 N N . ARG A 1 139 ? -21.977 8.884 32.955 1.00 81.62 139 ARG A N 1
ATOM 1130 C CA . ARG A 1 139 ? -22.053 8.777 34.410 1.00 81.62 139 ARG A CA 1
ATOM 1131 C C . ARG A 1 139 ? -22.082 10.149 35.070 1.00 81.62 139 ARG A C 1
ATOM 1133 O O . ARG A 1 139 ? -22.837 10.342 36.020 1.00 81.62 139 ARG A O 1
ATOM 1140 N N . GLU A 1 140 ? -21.343 11.115 34.531 1.00 84.25 140 GLU A N 1
ATOM 1141 C CA . GLU A 1 140 ? -21.442 12.521 34.941 1.00 84.25 140 GLU A CA 1
ATOM 1142 C C . GLU A 1 140 ? -22.868 13.064 34.765 1.00 84.25 140 GLU A C 1
ATOM 1144 O O . GLU A 1 140 ? -23.425 13.691 35.669 1.00 84.25 140 GLU A O 1
ATOM 1149 N N . LEU A 1 141 ? -23.503 12.770 33.626 1.00 83.94 141 LEU A N 1
ATOM 1150 C CA . LEU A 1 141 ? -24.859 13.229 33.318 1.00 83.94 141 LEU A CA 1
ATOM 1151 C C . LEU A 1 141 ? -25.904 12.578 34.243 1.00 83.94 141 LEU A C 1
ATOM 1153 O O . LEU A 1 141 ? -26.852 13.242 34.672 1.00 83.94 141 LEU A O 1
ATOM 1157 N N . GLU A 1 142 ? -25.731 11.303 34.600 1.00 86.00 142 GLU A N 1
ATOM 1158 C CA . GLU A 1 142 ? -26.569 10.627 35.600 1.00 86.00 142 GLU A CA 1
ATOM 1159 C C . GLU A 1 142 ? -26.436 11.239 36.998 1.00 86.00 142 GLU A C 1
ATOM 1161 O O . GLU A 1 142 ? -27.453 11.474 37.658 1.00 86.00 142 GLU A O 1
ATOM 1166 N N . LEU A 1 143 ? -25.208 11.526 37.441 1.00 86.38 143 LEU A N 1
ATOM 1167 C CA . LEU A 1 143 ? -24.959 12.189 38.723 1.00 86.38 143 LEU A CA 1
ATOM 1168 C C . LEU A 1 143 ? -25.627 13.564 38.753 1.00 86.38 143 LEU A C 1
ATOM 1170 O O . LEU A 1 143 ? -26.383 13.866 39.677 1.00 86.38 143 LEU A O 1
ATOM 1174 N N . HIS A 1 144 ? -25.454 14.351 37.691 1.00 87.06 144 HIS A N 1
ATOM 1175 C CA . HIS A 1 144 ? -26.041 15.681 37.625 1.00 87.06 144 HIS A CA 1
ATOM 1176 C C . HIS A 1 144 ? -27.579 15.652 37.608 1.00 87.06 144 HIS A C 1
ATOM 1178 O O . HIS A 1 144 ? -28.229 16.467 38.267 1.00 87.06 144 HIS A O 1
ATOM 1184 N N . LYS A 1 145 ? -28.191 14.677 36.920 1.00 89.00 145 LYS A N 1
ATOM 1185 C CA . LYS A 1 145 ? -29.650 14.466 36.965 1.00 89.00 145 LYS A CA 1
ATOM 1186 C C . LYS A 1 145 ? -30.144 14.121 38.368 1.00 89.00 145 LYS A C 1
ATOM 1188 O O . LYS A 1 145 ? -31.195 14.624 38.769 1.00 89.00 145 LYS A O 1
ATOM 1193 N N . ARG A 1 146 ? -29.410 13.285 39.107 1.00 87.12 146 ARG A N 1
ATOM 1194 C CA . ARG A 1 146 ? -29.764 12.915 40.485 1.00 87.12 146 ARG A CA 1
ATOM 1195 C C . ARG A 1 146 ? -29.707 14.128 41.414 1.00 87.12 146 ARG A C 1
ATOM 1197 O O . ARG A 1 146 ? -30.651 14.346 42.171 1.00 87.12 146 ARG A O 1
ATOM 1204 N N . ASP A 1 147 ? -28.671 14.954 41.296 1.00 87.94 147 ASP A N 1
ATOM 1205 C CA . ASP A 1 147 ? -28.540 16.185 42.084 1.00 87.94 147 ASP A CA 1
ATOM 1206 C C . ASP A 1 147 ? -29.668 17.181 41.787 1.00 87.94 147 ASP A C 1
ATOM 1208 O O . ASP A 1 147 ? -30.223 17.804 42.696 1.00 87.94 147 ASP A O 1
ATOM 1212 N N . LEU A 1 148 ? -30.054 17.323 40.515 1.00 86.56 148 LEU A N 1
ATOM 1213 C CA . LEU A 1 148 ? -31.185 18.168 40.126 1.00 86.56 148 LEU A CA 1
ATOM 1214 C C . LEU A 1 148 ? -32.513 17.658 40.702 1.00 86.56 148 LEU A C 1
ATOM 1216 O O . LEU A 1 148 ? -33.312 18.472 41.168 1.00 86.56 148 LEU A O 1
ATOM 1220 N N . GLN A 1 149 ? -32.741 16.340 40.716 1.00 85.6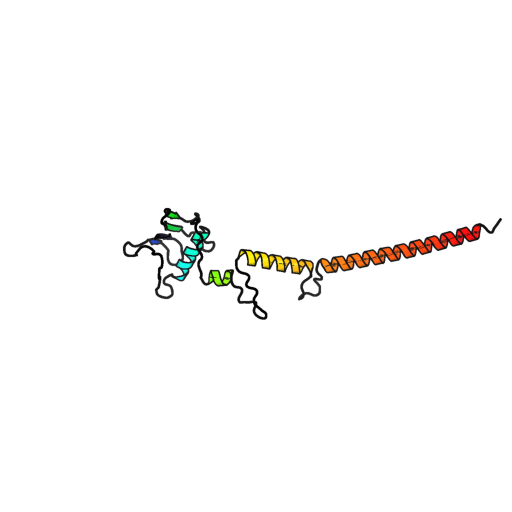2 149 GLN A N 1
ATOM 1221 C CA . GLN A 1 149 ? -33.931 15.745 41.336 1.00 85.62 149 GLN A CA 1
ATOM 1222 C C . GLN A 1 149 ? -33.975 16.005 42.845 1.00 85.62 149 GLN A C 1
ATOM 1224 O O . GLN A 1 149 ? -34.973 16.537 43.331 1.00 85.62 149 GLN A O 1
ATOM 1229 N N . GLN A 1 150 ? -32.885 15.736 43.568 1.00 82.75 150 GLN A N 1
ATOM 1230 C CA . GLN A 1 150 ? -32.815 15.976 45.015 1.00 82.75 150 GLN A CA 1
ATOM 1231 C C . GLN A 1 150 ? -33.015 17.455 45.363 1.00 82.75 150 GLN A C 1
ATOM 1233 O O . GLN A 1 150 ? -33.748 17.796 46.292 1.00 82.75 150 GLN A O 1
ATOM 1238 N N . ASN A 1 151 ? -32.415 18.361 44.590 1.00 81.62 151 ASN A N 1
ATOM 1239 C CA . ASN A 1 151 ? -32.614 19.796 44.775 1.00 81.62 151 ASN A CA 1
ATOM 1240 C C . ASN A 1 151 ? -34.059 20.230 44.484 1.00 81.62 151 ASN A C 1
ATOM 1242 O O . ASN A 1 151 ? -34.578 21.119 45.163 1.00 81.62 151 ASN A O 1
ATOM 1246 N N . GLY A 1 152 ? -34.720 19.611 43.503 1.00 81.81 152 GLY A N 1
ATOM 1247 C CA . GLY A 1 152 ? -36.140 19.820 43.220 1.00 81.81 152 GLY A CA 1
ATOM 1248 C C . GLY A 1 152 ? -37.043 19.368 44.371 1.00 81.81 152 GLY A C 1
ATOM 1249 O O . GLY A 1 152 ? -37.893 20.140 44.818 1.00 81.81 152 GLY A O 1
ATOM 1250 N N . GLU A 1 153 ? -36.820 18.163 44.896 1.00 83.38 153 GLU A N 1
ATOM 1251 C CA . GLU A 1 153 ? -37.566 17.601 46.031 1.00 83.38 153 GLU A CA 1
ATOM 1252 C C . GLU A 1 153 ? -37.378 18.430 47.307 1.00 83.38 153 GLU A C 1
ATOM 1254 O O . GLU A 1 153 ? -38.359 18.802 47.956 1.00 83.38 153 GLU A O 1
ATOM 1259 N N . ASN A 1 154 ? -36.136 18.811 47.622 1.00 80.25 154 ASN A N 1
ATOM 1260 C CA . ASN A 1 154 ? -35.825 19.666 48.768 1.00 80.25 154 ASN A CA 1
ATOM 1261 C C . ASN A 1 154 ? -36.537 21.020 48.673 1.00 80.25 154 ASN A C 1
ATOM 1263 O O . ASN A 1 154 ? -37.144 21.477 49.645 1.00 80.25 154 ASN A O 1
ATOM 12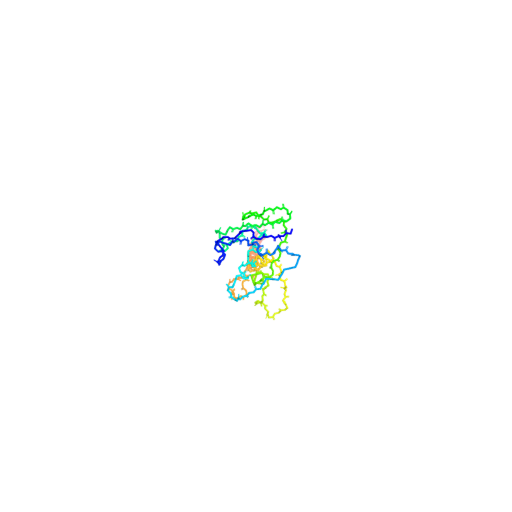67 N N . ARG A 1 155 ? -36.526 21.654 47.492 1.00 79.75 155 ARG A N 1
ATOM 1268 C CA . ARG A 1 155 ? -37.277 22.897 47.260 1.00 79.75 155 ARG A CA 1
ATOM 1269 C C . ARG A 1 155 ? -38.779 22.679 47.449 1.00 79.75 155 ARG A C 1
ATOM 1271 O O . ARG A 1 155 ? -39.407 23.468 48.153 1.00 79.75 155 ARG A O 1
ATOM 1278 N N . GLY A 1 156 ? -39.347 21.608 46.895 1.00 82.38 156 GLY A N 1
ATOM 1279 C CA . GLY A 1 156 ? -40.764 21.258 47.060 1.00 82.38 156 GLY A CA 1
ATOM 1280 C C . GLY A 1 156 ? -41.172 21.061 48.526 1.00 82.38 156 GLY A C 1
ATOM 1281 O O . GLY A 1 156 ? -42.208 21.574 48.961 1.00 82.38 156 GLY A O 1
ATOM 1282 N N . GLY A 1 157 ? -40.327 20.397 49.318 1.00 83.62 157 GLY A N 1
ATOM 1283 C CA . GLY A 1 157 ? -40.525 20.225 50.759 1.00 83.62 157 GLY A CA 1
ATOM 1284 C C . GLY A 1 157 ? -40.513 21.550 51.528 1.00 83.62 157 GLY A C 1
ATOM 1285 O O . GLY A 1 157 ? -41.368 21.774 52.390 1.00 83.62 157 GLY A O 1
ATOM 1286 N N . ILE A 1 158 ? -39.605 22.468 51.180 1.00 84.56 158 ILE A N 1
ATOM 1287 C CA . ILE A 1 158 ? -39.550 23.819 51.765 1.00 84.56 158 ILE A CA 1
ATOM 1288 C C . ILE A 1 158 ? -40.826 24.605 51.431 1.00 84.56 158 ILE A C 1
ATOM 1290 O O . ILE A 1 158 ? -41.456 25.144 52.341 1.00 84.56 158 ILE A O 1
ATOM 1294 N N . PHE A 1 159 ? -41.258 24.624 50.165 1.00 85.19 159 PHE A N 1
ATOM 1295 C CA . PHE A 1 159 ? -42.500 25.299 49.760 1.00 85.19 159 PHE A CA 1
ATOM 1296 C C . PHE A 1 159 ? -43.728 24.743 50.487 1.00 85.19 159 PHE A C 1
ATOM 1298 O O . PHE A 1 159 ? -44.553 25.512 50.981 1.00 85.19 159 PHE A O 1
ATOM 1305 N N . THR A 1 160 ? -43.823 23.418 50.617 1.00 86.31 160 THR A N 1
ATOM 1306 C CA . THR A 1 160 ? -44.923 22.755 51.334 1.00 86.31 160 THR A CA 1
ATOM 1307 C C . THR A 1 160 ? -44.950 23.159 52.809 1.00 86.31 160 THR A C 1
ATOM 1309 O O . THR A 1 160 ? -46.010 23.470 53.357 1.00 86.31 160 THR A O 1
ATOM 1312 N N . ASN A 1 161 ? -43.784 23.222 53.459 1.00 85.44 161 ASN A N 1
ATOM 1313 C CA . ASN A 1 161 ? -43.683 23.674 54.845 1.00 85.44 161 ASN A CA 1
ATOM 1314 C C . ASN A 1 161 ? -44.089 25.142 55.015 1.00 85.44 161 ASN A C 1
ATOM 1316 O O . ASN A 1 161 ? -44.835 25.456 55.942 1.00 85.44 161 ASN A O 1
ATOM 1320 N N . VAL A 1 162 ? -43.657 26.027 54.114 1.00 87.56 162 VAL A N 1
ATOM 1321 C CA . VAL A 1 162 ? -44.047 27.445 54.140 1.00 87.56 162 VAL A CA 1
ATOM 1322 C C . VAL A 1 162 ? -45.559 27.600 53.947 1.00 87.56 162 VAL A C 1
ATOM 1324 O O . VAL A 1 162 ? -46.200 28.311 54.721 1.00 87.56 162 VAL A O 1
ATOM 1327 N N . ALA A 1 163 ? -46.158 26.885 52.990 1.00 85.06 163 ALA A N 1
ATOM 1328 C CA . ALA A 1 163 ? -47.604 26.909 52.760 1.00 85.06 163 ALA A CA 1
ATOM 1329 C C . ALA A 1 163 ? -48.397 26.437 53.992 1.00 85.06 163 ALA A C 1
ATOM 1331 O O . ALA A 1 163 ? -49.384 27.069 54.376 1.00 85.06 163 ALA A O 1
ATOM 1332 N N . ARG A 1 164 ? -47.931 25.375 54.664 1.00 85.62 164 ARG A N 1
ATOM 1333 C CA . ARG A 1 164 ? -48.527 24.876 55.913 1.00 85.62 164 ARG A CA 1
ATOM 1334 C C . ARG A 1 164 ? -48.482 25.920 57.033 1.00 85.62 164 ARG A C 1
ATOM 1336 O O . ARG A 1 164 ? -49.480 26.098 57.728 1.00 85.62 164 ARG A O 1
ATOM 1343 N N . ILE A 1 165 ? -47.360 26.627 57.192 1.00 87.06 165 ILE A N 1
ATOM 1344 C CA . ILE A 1 165 ? -47.208 27.697 58.193 1.00 87.06 165 ILE A CA 1
ATOM 1345 C C . ILE A 1 165 ? -48.182 28.845 57.899 1.00 87.06 165 ILE A C 1
ATOM 1347 O O . ILE A 1 165 ? -48.940 29.236 58.786 1.00 87.06 165 ILE A O 1
ATOM 1351 N N . ILE A 1 166 ? -48.231 29.334 56.657 1.00 84.62 166 ILE A N 1
ATOM 1352 C CA . ILE A 1 166 ? -49.142 30.420 56.258 1.00 84.62 166 ILE A CA 1
ATOM 1353 C C . ILE A 1 166 ? -50.605 30.019 56.491 1.00 84.62 166 ILE A C 1
ATOM 1355 O O . ILE A 1 166 ? -51.372 30.791 57.065 1.00 84.62 166 ILE A O 1
ATOM 1359 N N . SER A 1 167 ? -50.983 28.796 56.107 1.00 78.50 167 SER A N 1
ATOM 1360 C CA . SER A 1 167 ? -52.339 28.277 56.308 1.00 78.50 167 SER A CA 1
ATOM 1361 C C . SER A 1 167 ? -52.705 28.187 57.795 1.00 78.50 167 SER A C 1
ATOM 1363 O O . SER A 1 167 ? -53.792 28.608 58.184 1.00 78.50 167 SER A O 1
ATOM 1365 N N . SER A 1 168 ? -51.778 27.739 58.651 1.00 78.12 168 SER A N 1
ATOM 1366 C CA . SER A 1 168 ? -52.003 27.675 60.102 1.00 78.12 168 SER A CA 1
ATOM 1367 C C . SER A 1 168 ? -52.222 29.051 60.742 1.00 78.12 168 SER A C 1
ATOM 1369 O O . SER A 1 168 ? -53.059 29.190 61.632 1.00 78.12 168 SER A O 1
ATOM 1371 N N . ILE A 1 169 ? -51.521 30.079 60.252 1.00 80.25 169 ILE A N 1
ATOM 1372 C CA . ILE A 1 169 ? -51.679 31.458 60.721 1.00 80.25 169 ILE A CA 1
ATOM 1373 C C . ILE A 1 169 ? -53.051 31.994 60.294 1.00 80.25 169 ILE A C 1
ATOM 1375 O O . ILE A 1 169 ? -53.775 32.515 61.133 1.00 80.25 169 ILE A O 1
ATOM 1379 N N . LEU A 1 170 ? -53.448 31.796 59.031 1.00 72.75 170 LEU A N 1
ATOM 1380 C CA . LEU A 1 170 ? -54.744 32.235 58.489 1.00 72.75 170 LEU A CA 1
ATOM 1381 C C . LEU A 1 170 ? -55.949 31.623 59.222 1.00 72.75 170 LEU A C 1
ATOM 1383 O O . LEU A 1 170 ? -56.924 32.322 59.498 1.00 72.75 170 LEU A O 1
ATOM 1387 N N . VAL A 1 171 ? -55.874 30.335 59.571 1.00 66.56 171 VAL A N 1
ATOM 1388 C CA . VAL A 1 171 ? -56.926 29.640 60.336 1.00 66.56 171 VAL A CA 1
ATOM 1389 C C . VAL A 1 171 ? -57.017 30.169 61.775 1.00 66.56 171 VAL A C 1
ATOM 1391 O O . VAL A 1 171 ? -58.113 30.262 62.325 1.00 66.56 171 VAL A O 1
ATOM 1394 N N . GLY A 1 172 ? -55.893 30.574 62.375 1.00 59.56 172 GLY A N 1
ATOM 1395 C CA . GLY A 1 172 ? -55.849 31.159 63.718 1.00 59.56 172 GLY A CA 1
ATOM 1396 C C . GLY A 1 172 ? -56.381 32.596 63.811 1.00 59.56 172 GLY A C 1
ATOM 1397 O O . GLY A 1 172 ? -56.825 33.007 64.882 1.00 59.56 172 GLY A O 1
ATOM 1398 N N . THR A 1 173 ? -56.378 33.364 62.717 1.00 53.88 173 THR A N 1
ATOM 1399 C CA . THR A 1 173 ? -56.902 34.744 62.704 1.00 53.88 173 THR A CA 1
ATOM 1400 C C . THR A 1 173 ? -58.419 34.814 62.512 1.00 53.88 173 THR A C 1
ATOM 1402 O O . THR A 1 173 ? -59.035 35.775 62.961 1.00 53.88 173 THR A O 1
ATOM 1405 N N . SER A 1 174 ? -59.047 33.805 61.894 1.00 51.69 174 SER A N 1
ATOM 1406 C CA . SER A 1 174 ? -60.494 33.809 61.598 1.00 51.69 174 SER A CA 1
ATOM 1407 C C . SER A 1 174 ? -61.394 33.469 62.799 1.00 51.69 174 SER A C 1
ATOM 1409 O O . SER A 1 174 ? -62.614 33.527 62.674 1.00 51.69 174 SER A O 1
ATOM 1411 N N . THR A 1 175 ? -60.823 33.105 63.950 1.00 49.06 175 THR A N 1
ATOM 1412 C CA . THR A 1 175 ? -61.555 32.754 65.185 1.00 49.06 175 THR A CA 1
ATOM 1413 C C . THR A 1 175 ? -61.552 33.866 66.239 1.00 49.06 175 THR A C 1
ATOM 1415 O O . THR A 1 175 ? -62.051 33.664 67.344 1.00 49.06 175 THR A O 1
ATOM 1418 N N . ARG A 1 176 ? -61.025 35.055 65.912 1.00 47.66 176 ARG A N 1
ATOM 1419 C CA . ARG A 1 176 ? -61.127 36.264 66.745 1.00 47.66 176 ARG A CA 1
ATOM 1420 C C . ARG A 1 176 ? -61.990 37.322 66.055 1.00 47.66 176 ARG A C 1
ATOM 1422 O O . ARG A 1 176 ? -61.466 38.289 65.510 1.00 47.66 176 ARG A O 1
ATOM 1429 N N . THR A 1 177 ? -63.301 37.138 66.109 1.00 40.03 177 THR A N 1
ATOM 1430 C CA . THR A 1 177 ? -64.323 38.185 65.926 1.00 40.03 177 THR A CA 1
ATOM 1431 C C . THR A 1 177 ? -65.431 37.951 66.926 1.00 40.03 177 THR A C 1
ATOM 1433 O O . THR A 1 177 ? -65.754 36.758 67.127 1.00 40.03 177 THR A O 1
#

Secondary structure (DSSP, 8-state):
-EEEEEEEEEETTEEEEE--TTSPPP-SS------TTSSHHHHHHHHHHHHHS--TT-TT-EEEEEETTEEEETTS--SS-----SHHHHHHH--GGGTTS------SHHHHHHHHHHHHHHHHHH--TT-TT--HHHHHHHHHHHHHHHHHHHHHHHHHHHHHHHHHHHHHHTT--

Foldseek 3Di:
DWFDFQWKDQQVVRNTDGDDPPDGTDDPDDDDDDDPVPCPQSVLQVLVCLQQLDDPVGRPIWTWIQDPVGIDIRPDRPPDDGDRDDPVQCVQQPDPPPPPDDDPRQGDNVSVVVVVVVVVVCCQAQNDPVDPVGRHPPNVVVVVVVVVVVVVVVVVVVVVVVVVVVVVVVVVVVPPD